Protein AF-A0A4W5LLI6-F1 (afdb_monomer_lite)

Radius of gyration: 13.69 Å; chains: 1; bounding box: 32×20×39 Å

pLDDT: mean 91.39, std 8.44, range [58.06, 97.88]

InterPro domains:
  IPR045588 Calsyntenin, C-terminal [PF19699] (1-97)

Foldseek 3Di:
DFWWFKKWKFWPDDFAPPVFKFKDADQVLLVVQVWGWDTDSGGIMIGDTGDPVSVVVRVVRIDMGGPPPVDPDQIKIWMKIDGPVNPDIDPTDIDTD

Structure (mmCIF, N/CA/C/O backbone):
data_AF-A0A4W5LLI6-F1
#
_entry.id   AF-A0A4W5LLI6-F1
#
loop_
_atom_site.group_PDB
_atom_site.id
_atom_site.type_symbol
_atom_site.label_atom_id
_atom_site.label_alt_id
_atom_site.label_comp_id
_atom_site.label_asym_id
_atom_site.label_entity_id
_atom_site.label_seq_id
_atom_site.pdbx_PDB_ins_code
_atom_site.Cartn_x
_atom_site.Cartn_y
_atom_site.Cartn_z
_atom_site.occupancy
_atom_site.B_iso_or_equiv
_atom_site.auth_seq_id
_atom_site.auth_comp_id
_atom_site.auth_asym_id
_atom_site.auth_atom_id
_atom_site.pdbx_PDB_model_num
ATOM 1 N N . MET A 1 1 ? -16.471 -8.656 15.658 1.00 64.94 1 MET A N 1
ATOM 2 C CA . MET A 1 1 ? -16.040 -8.137 14.344 1.00 64.94 1 MET A CA 1
ATOM 3 C C . MET A 1 1 ? -14.706 -7.462 14.561 1.00 64.94 1 MET A C 1
ATOM 5 O O . MET A 1 1 ? -14.618 -6.662 15.484 1.00 64.94 1 MET A O 1
ATOM 9 N N . HIS A 1 2 ? -13.695 -7.854 13.791 1.00 80.94 2 HIS A N 1
ATOM 10 C CA . HIS A 1 2 ? -12.343 -7.314 13.877 1.00 80.94 2 HIS A CA 1
ATOM 11 C C . HIS A 1 2 ? -12.117 -6.354 12.709 1.00 80.94 2 HIS A C 1
ATOM 13 O O . HIS A 1 2 ? -12.517 -6.658 11.583 1.00 80.94 2 HIS A O 1
ATOM 19 N N . ASN A 1 3 ? -11.552 -5.188 13.007 1.00 93.75 3 ASN A N 1
ATOM 20 C CA . ASN A 1 3 ? -11.256 -4.150 12.030 1.00 93.75 3 ASN A CA 1
ATOM 21 C C . ASN A 1 3 ? -9.747 -3.948 11.987 1.00 93.75 3 ASN A C 1
ATOM 23 O O . ASN A 1 3 ? -9.112 -3.873 13.041 1.00 93.75 3 ASN A O 1
ATOM 27 N N . LEU A 1 4 ? -9.220 -3.810 10.779 1.00 96.75 4 LEU A N 1
ATOM 28 C CA . LEU A 1 4 ? -7.832 -3.446 10.547 1.00 96.75 4 LEU A CA 1
ATOM 29 C C . LEU A 1 4 ? -7.697 -1.924 10.634 1.00 96.75 4 LEU A C 1
ATOM 31 O O . LEU A 1 4 ? -8.638 -1.196 10.309 1.00 96.75 4 LEU A O 1
ATOM 35 N N . ASP A 1 5 ? -6.539 -1.453 11.078 1.00 96.94 5 ASP A N 1
ATOM 36 C CA . ASP A 1 5 ? -6.176 -0.032 11.088 1.00 96.94 5 ASP A CA 1
ATOM 37 C C . ASP A 1 5 ? -5.142 0.329 10.018 1.00 96.94 5 ASP A C 1
ATOM 39 O O . ASP A 1 5 ? -5.153 1.464 9.538 1.00 96.94 5 ASP A O 1
ATOM 43 N N . THR A 1 6 ? -4.296 -0.633 9.637 1.00 97.38 6 THR A N 1
ATOM 44 C CA . THR A 1 6 ? -3.216 -0.450 8.668 1.00 97.38 6 THR A CA 1
ATOM 45 C C . THR A 1 6 ? -2.973 -1.751 7.907 1.00 97.38 6 THR A C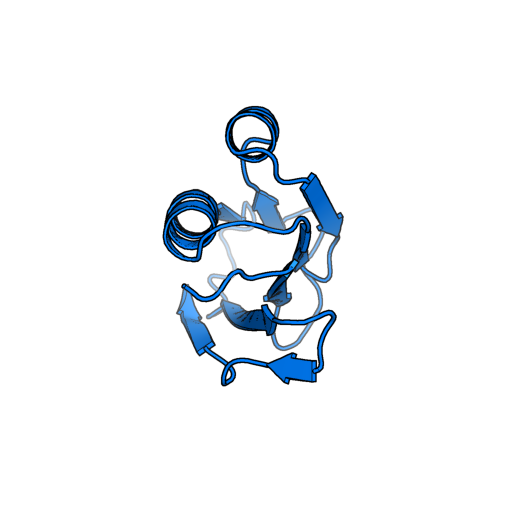 1
ATOM 47 O O . THR A 1 6 ? -3.024 -2.830 8.498 1.00 97.38 6 THR A O 1
ATOM 50 N N . CYS A 1 7 ? -2.654 -1.658 6.617 1.00 97.50 7 CYS A N 1
ATOM 51 C CA . CYS A 1 7 ? -1.980 -2.720 5.869 1.00 97.50 7 CYS A CA 1
ATOM 52 C C . CYS A 1 7 ? -0.817 -2.122 5.086 1.00 97.50 7 CYS A C 1
ATOM 54 O O . CYS A 1 7 ? -0.987 -1.113 4.406 1.00 97.50 7 CYS A O 1
ATOM 56 N N . GLU A 1 8 ? 0.341 -2.761 5.139 1.00 97.19 8 GLU A N 1
ATOM 57 C CA . GLU A 1 8 ? 1.537 -2.326 4.428 1.00 97.19 8 GLU A CA 1
ATOM 58 C C . GLU A 1 8 ? 1.993 -3.409 3.453 1.00 97.19 8 GLU A C 1
ATOM 60 O O . GLU A 1 8 ? 2.109 -4.581 3.817 1.00 97.19 8 GLU A O 1
ATOM 65 N N . VAL A 1 9 ? 2.242 -2.996 2.211 1.00 97.19 9 VAL A N 1
ATOM 66 C CA . VAL A 1 9 ? 2.840 -3.801 1.147 1.00 97.19 9 VAL A CA 1
ATOM 67 C C . VAL A 1 9 ? 4.228 -3.243 0.871 1.00 97.19 9 VAL A C 1
ATOM 69 O O . VAL A 1 9 ? 4.353 -2.202 0.233 1.00 97.19 9 VAL A O 1
ATOM 72 N N . THR A 1 10 ? 5.264 -3.935 1.331 1.00 96.00 10 THR A N 1
ATOM 73 C CA . THR A 1 10 ? 6.664 -3.505 1.208 1.00 96.00 10 THR A CA 1
ATOM 74 C C . THR A 1 10 ? 7.398 -4.379 0.197 1.00 96.00 10 THR A C 1
ATOM 76 O O . THR A 1 10 ? 7.222 -5.602 0.181 1.00 96.00 10 THR A O 1
ATOM 79 N N . ALA A 1 11 ? 8.253 -3.783 -0.629 1.00 94.00 11 ALA A N 1
ATOM 80 C CA . ALA A 1 11 ? 9.173 -4.549 -1.458 1.00 94.00 11 ALA A CA 1
ATOM 81 C C . ALA A 1 11 ? 10.214 -5.282 -0.592 1.00 94.00 11 ALA A C 1
ATOM 83 O O . ALA A 1 11 ? 10.702 -4.757 0.408 1.00 94.00 11 ALA A O 1
ATOM 84 N N . LEU A 1 12 ? 10.542 -6.521 -0.956 1.00 92.06 12 LEU A N 1
ATOM 85 C CA . LEU A 1 12 ? 11.586 -7.313 -0.311 1.00 92.06 12 LEU A CA 1
ATOM 86 C C . LEU A 1 12 ? 12.873 -7.263 -1.137 1.00 92.06 12 LEU A C 1
ATOM 88 O O . LEU A 1 12 ? 12.858 -7.538 -2.336 1.00 92.06 12 LEU A O 1
ATOM 92 N N . GLY A 1 13 ? 13.993 -7.010 -0.461 1.00 90.00 13 GLY A N 1
ATOM 93 C CA . GLY A 1 13 ? 15.294 -6.813 -1.100 1.00 90.00 13 GLY A CA 1
ATOM 94 C C . GLY A 1 13 ? 15.569 -5.326 -1.289 1.00 90.00 13 GLY A C 1
ATOM 95 O O . GLY A 1 13 ? 15.402 -4.561 -0.341 1.00 90.00 13 GLY A O 1
ATOM 96 N N . ASP A 1 14 ? 15.989 -4.942 -2.492 1.00 90.56 14 ASP A N 1
ATOM 97 C CA . ASP A 1 14 ? 16.225 -3.538 -2.848 1.00 90.56 14 ASP A CA 1
ATOM 98 C C . ASP A 1 14 ? 14.913 -2.742 -2.884 1.00 90.56 14 ASP A C 1
ATOM 100 O O . ASP A 1 14 ? 13.845 -3.339 -2.995 1.00 90.56 14 ASP A O 1
ATOM 104 N N . GLU A 1 15 ? 14.961 -1.412 -2.811 1.00 92.56 15 GLU A N 1
ATOM 105 C CA . GLU A 1 15 ? 13.784 -0.555 -3.037 1.00 92.56 15 GLU A CA 1
ATOM 106 C C . GLU A 1 15 ? 13.320 -0.633 -4.501 1.00 92.56 15 GLU A C 1
ATOM 108 O O . GLU A 1 15 ? 14.045 -1.132 -5.358 1.00 92.56 15 GLU A O 1
ATOM 113 N N . LEU A 1 16 ? 12.090 -0.207 -4.790 1.00 91.56 16 LEU A N 1
ATOM 114 C CA . LEU A 1 16 ? 11.615 -0.075 -6.168 1.00 91.56 16 LEU A CA 1
ATOM 115 C C . LEU A 1 16 ? 12.436 0.993 -6.888 1.00 91.56 16 LEU A C 1
ATOM 117 O O . LEU A 1 16 ? 12.611 2.102 -6.375 1.00 91.56 16 LEU A O 1
ATOM 121 N N . ASP A 1 17 ? 12.895 0.674 -8.091 1.00 91.19 17 ASP A N 1
ATOM 122 C CA . ASP A 1 17 ? 13.500 1.662 -8.973 1.00 91.19 17 ASP A CA 1
ATOM 123 C C . ASP A 1 17 ? 12.425 2.642 -9.459 1.00 91.19 17 ASP A C 1
ATOM 125 O O . ASP A 1 17 ? 11.657 2.321 -10.354 1.00 91.19 17 ASP A O 1
ATOM 129 N N . GLY A 1 18 ? 12.358 3.848 -8.890 1.00 89.75 18 GLY A N 1
ATOM 130 C CA . GLY A 1 18 ? 11.309 4.825 -9.214 1.00 89.75 18 GLY A CA 1
ATOM 131 C C . GLY A 1 18 ? 11.230 5.250 -10.690 1.00 89.75 18 GLY A C 1
ATOM 132 O O . GLY A 1 18 ? 10.209 5.806 -11.094 1.00 89.75 18 GLY A O 1
ATOM 133 N N . GLU A 1 19 ? 12.260 4.981 -11.500 1.00 89.38 19 GLU A N 1
ATOM 134 C CA . GLU A 1 19 ? 12.236 5.234 -12.948 1.00 89.38 19 GLU A CA 1
ATOM 135 C C . GLU A 1 19 ? 11.594 4.079 -13.737 1.00 89.38 19 GLU A C 1
ATOM 137 O O . GLU A 1 19 ? 11.054 4.287 -14.826 1.00 89.38 19 GLU A O 1
ATOM 142 N N . HIS A 1 20 ? 11.634 2.857 -13.198 1.00 89.50 20 HIS A N 1
ATOM 143 C CA . HIS A 1 20 ? 11.286 1.634 -13.927 1.00 89.50 20 HIS A CA 1
ATOM 144 C C . HIS A 1 20 ? 10.230 0.763 -13.250 1.00 89.50 20 HIS A C 1
ATOM 146 O O . HIS A 1 20 ? 9.625 -0.070 -13.923 1.00 89.50 20 HIS A O 1
ATOM 152 N N . GLU A 1 21 ? 9.988 0.949 -11.960 1.00 91.88 21 GLU A N 1
ATOM 153 C CA . GLU A 1 21 ? 9.137 0.136 -11.109 1.00 91.88 21 GLU A CA 1
ATOM 154 C C . GLU A 1 21 ? 8.191 1.006 -10.284 1.00 91.88 21 GLU A C 1
ATOM 156 O O . GLU A 1 21 ? 8.549 2.057 -9.757 1.00 91.88 21 GLU A O 1
ATOM 161 N N . THR A 1 22 ? 6.965 0.527 -10.105 1.00 92.00 22 THR A N 1
ATOM 162 C CA . THR A 1 22 ? 6.006 1.178 -9.212 1.00 92.00 22 THR A CA 1
ATOM 163 C C . THR A 1 22 ? 4.988 0.190 -8.659 1.00 92.00 22 THR A C 1
ATOM 165 O O . THR A 1 22 ? 4.661 -0.822 -9.288 1.00 92.00 22 THR A O 1
ATOM 168 N N . LEU A 1 23 ? 4.462 0.513 -7.479 1.00 93.69 23 LEU A N 1
ATOM 169 C CA . LEU A 1 23 ? 3.273 -0.095 -6.895 1.00 93.69 23 LEU A CA 1
ATOM 170 C C . LEU A 1 23 ? 2.138 0.925 -6.947 1.00 93.69 23 LEU A C 1
ATOM 172 O O . LEU A 1 23 ? 2.157 1.935 -6.246 1.00 93.69 23 LEU A O 1
ATOM 176 N N . GLU A 1 24 ? 1.127 0.640 -7.760 1.00 93.44 24 GLU A N 1
ATOM 177 C CA . GLU A 1 24 ? 0.004 1.544 -7.984 1.00 93.44 24 GLU A CA 1
ATOM 178 C C . GLU A 1 24 ? -1.317 0.941 -7.512 1.00 93.44 24 GLU A C 1
ATOM 180 O O . GLU A 1 24 ? -1.598 -0.243 -7.699 1.00 93.44 24 GLU A O 1
ATOM 185 N N . VAL A 1 25 ? -2.179 1.799 -6.977 1.00 95.50 25 VAL A N 1
ATOM 186 C CA . VAL A 1 25 ? -3.601 1.531 -6.763 1.00 95.50 25 VAL A CA 1
ATOM 187 C C . VAL A 1 25 ? -4.364 2.830 -7.000 1.00 95.50 25 VAL A C 1
ATOM 189 O O . VAL A 1 25 ? -3.845 3.919 -6.761 1.00 95.50 25 VAL A O 1
ATOM 192 N N . ASP A 1 26 ? -5.587 2.734 -7.512 1.00 95.44 26 ASP A N 1
ATOM 193 C CA . ASP A 1 26 ? -6.412 3.915 -7.765 1.00 95.44 26 ASP A CA 1
ATOM 194 C C . ASP A 1 26 ? -6.842 4.556 -6.436 1.00 95.44 26 ASP A C 1
ATOM 196 O O . ASP A 1 26 ? -7.643 3.992 -5.687 1.00 95.44 26 ASP A O 1
ATOM 200 N N . GLN A 1 27 ? -6.336 5.759 -6.155 1.00 95.06 27 GLN A N 1
ATOM 201 C CA . GLN A 1 27 ? -6.639 6.492 -4.927 1.00 95.06 27 GLN A CA 1
ATOM 202 C C . GLN A 1 27 ? -8.143 6.750 -4.750 1.00 95.06 27 GLN A C 1
ATOM 204 O O . GLN A 1 27 ? -8.636 6.722 -3.620 1.00 95.06 27 GLN A O 1
ATOM 209 N N . ALA A 1 28 ? -8.901 6.932 -5.837 1.00 95.75 28 ALA A N 1
ATOM 210 C CA . ALA A 1 28 ? -10.349 7.093 -5.752 1.00 95.75 28 ALA A CA 1
ATOM 211 C C . ALA A 1 28 ? -11.021 5.807 -5.244 1.00 95.75 28 ALA A C 1
ATOM 213 O O . ALA A 1 28 ? -11.948 5.876 -4.437 1.00 95.75 28 ALA A O 1
ATOM 214 N N . GLN A 1 29 ? -10.526 4.631 -5.650 1.00 94.94 29 GLN A N 1
ATOM 215 C CA . GLN A 1 29 ? -11.012 3.335 -5.160 1.00 94.94 29 GLN A CA 1
ATOM 216 C C . GLN A 1 29 ? -10.700 3.117 -3.675 1.00 94.94 29 GLN A C 1
ATOM 218 O O . GLN A 1 29 ? -11.504 2.500 -2.969 1.00 94.94 29 GLN A O 1
ATOM 223 N N . VAL A 1 30 ? -9.560 3.622 -3.195 1.00 97.06 30 VAL A N 1
ATOM 224 C CA . VAL A 1 30 ? -9.191 3.573 -1.771 1.00 97.06 30 VAL A CA 1
ATOM 225 C C . VAL A 1 30 ? -10.112 4.485 -0.953 1.00 97.06 30 VAL A C 1
ATOM 227 O O . VAL A 1 30 ? -10.765 4.032 -0.010 1.00 97.06 30 VAL A O 1
ATOM 230 N N . GLN A 1 31 ? -10.259 5.745 -1.371 1.00 96.25 31 GLN A N 1
ATOM 231 C CA . GLN A 1 31 ? -11.076 6.740 -0.669 1.00 96.25 31 GLN A CA 1
ATOM 232 C C . GLN A 1 31 ? -12.569 6.393 -0.659 1.00 96.25 31 GLN A C 1
ATOM 234 O O . GLN A 1 31 ? -13.237 6.594 0.354 1.00 96.25 31 GLN A O 1
ATOM 239 N N . GLN A 1 32 ? -13.103 5.811 -1.740 1.00 95.00 32 GLN A N 1
ATOM 240 C CA . GLN A 1 32 ? -14.491 5.324 -1.792 1.00 95.00 32 GLN A CA 1
ATOM 241 C C . GLN A 1 32 ? -14.805 4.280 -0.712 1.00 95.00 32 GLN A C 1
ATOM 243 O O . GLN A 1 32 ? -15.965 4.114 -0.339 1.00 95.00 32 GLN A O 1
ATOM 248 N N . ARG A 1 33 ? -13.783 3.590 -0.192 1.00 94.31 33 ARG A N 1
ATOM 249 C CA . ARG A 1 33 ? -13.906 2.605 0.889 1.00 94.31 33 ARG A CA 1
ATOM 250 C C . ARG A 1 33 ? -13.620 3.194 2.271 1.00 94.31 33 ARG A C 1
ATOM 252 O O . ARG A 1 33 ? -13.645 2.454 3.251 1.00 94.31 33 ARG A O 1
ATOM 259 N N . GLY A 1 34 ? -13.395 4.507 2.366 1.00 94.62 34 GLY A N 1
ATOM 260 C CA . GLY A 1 34 ? -13.084 5.194 3.619 1.00 94.62 34 GLY A CA 1
ATOM 261 C C . GLY A 1 34 ? -11.691 4.863 4.153 1.00 94.62 34 GLY A C 1
ATOM 262 O O . GLY A 1 34 ? -11.508 4.805 5.366 1.00 94.62 34 GLY A O 1
ATOM 263 N N . LEU A 1 35 ? -10.746 4.585 3.254 1.00 97.44 35 LEU A N 1
ATOM 264 C CA . LEU A 1 35 ? -9.339 4.352 3.560 1.00 97.44 35 LEU A CA 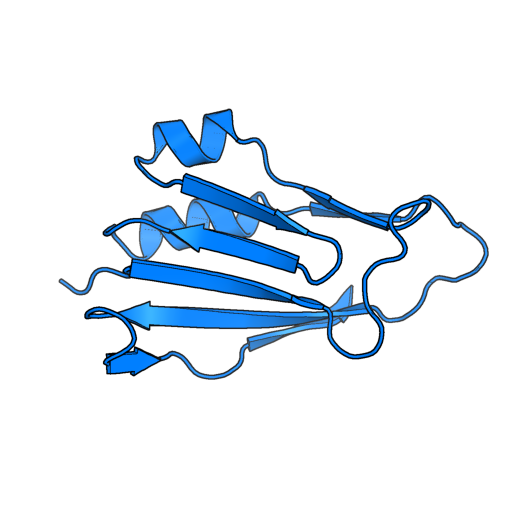1
ATOM 265 C C . LEU A 1 35 ? -8.483 5.461 2.945 1.00 97.44 35 LEU A C 1
ATOM 267 O O . LEU A 1 35 ? -8.897 6.145 2.004 1.00 97.44 35 LEU A O 1
ATOM 271 N N . GLU A 1 36 ? -7.268 5.597 3.451 1.00 97.31 36 GLU A N 1
ATOM 272 C CA . GLU A 1 36 ? -6.223 6.445 2.890 1.00 97.31 36 GLU A CA 1
ATOM 273 C C . GLU A 1 36 ? -5.055 5.583 2.406 1.00 97.31 36 GLU A C 1
ATOM 275 O O . GLU A 1 36 ? -4.905 4.427 2.807 1.00 97.31 36 GLU A O 1
ATOM 280 N N . MET A 1 37 ? -4.240 6.139 1.508 1.00 96.19 37 MET A N 1
ATOM 281 C CA . MET A 1 37 ? -3.035 5.476 1.021 1.00 96.19 37 MET A CA 1
ATOM 282 C C . MET A 1 37 ? -1.850 6.434 0.946 1.00 96.19 37 MET A C 1
ATOM 284 O O . MET A 1 37 ? -2.014 7.611 0.617 1.00 96.19 37 MET A O 1
ATOM 288 N N . ALA A 1 38 ? -0.657 5.889 1.165 1.00 96.44 38 ALA A N 1
ATOM 289 C CA . ALA A 1 38 ? 0.620 6.526 0.883 1.00 96.44 38 ALA A CA 1
ATOM 290 C C . ALA A 1 38 ? 1.508 5.561 0.086 1.00 96.44 38 ALA A C 1
ATOM 292 O O . ALA A 1 38 ? 1.604 4.383 0.424 1.00 96.44 38 ALA A O 1
ATOM 293 N N . SER A 1 39 ? 2.153 6.056 -0.970 1.00 94.19 39 SER A N 1
ATOM 294 C CA . SER A 1 39 ? 3.046 5.281 -1.838 1.00 94.19 39 SER A CA 1
ATOM 295 C C . SER A 1 39 ? 4.466 5.838 -1.793 1.00 94.19 39 SER A C 1
ATOM 297 O O . SER A 1 39 ? 4.661 7.052 -1.723 1.00 94.19 39 SER A O 1
ATOM 299 N N . SER A 1 40 ? 5.455 4.955 -1.867 1.00 94.50 40 SER A N 1
ATOM 300 C CA . SER A 1 40 ? 6.880 5.284 -1.922 1.00 94.50 40 SER A CA 1
ATOM 301 C C . SER A 1 40 ? 7.653 4.188 -2.660 1.00 94.50 40 SER A C 1
ATOM 303 O O . SER A 1 40 ? 7.096 3.135 -2.967 1.00 94.50 40 SER A O 1
ATOM 305 N N . ASN A 1 41 ? 8.955 4.388 -2.865 1.00 94.00 41 ASN A N 1
ATOM 306 C CA . ASN A 1 41 ? 9.823 3.356 -3.440 1.00 94.00 41 ASN A CA 1
ATOM 307 C C . ASN A 1 41 ? 9.987 2.134 -2.517 1.00 94.00 41 ASN A C 1
ATOM 309 O O . ASN A 1 41 ? 10.361 1.059 -2.973 1.00 94.00 41 ASN A O 1
ATOM 313 N N . LEU A 1 42 ? 9.660 2.257 -1.227 1.00 94.75 42 LEU A N 1
ATOM 314 C CA . LEU A 1 42 ? 9.642 1.122 -0.302 1.00 94.75 42 LEU A CA 1
ATOM 315 C C . LEU A 1 42 ? 8.381 0.267 -0.456 1.00 94.75 42 LEU A C 1
ATOM 317 O O . LEU A 1 42 ? 8.402 -0.924 -0.144 1.00 94.75 42 LEU A O 1
ATOM 321 N N . GLY A 1 43 ? 7.282 0.859 -0.927 1.00 95.00 43 GLY A N 1
ATOM 322 C CA . GLY A 1 43 ? 5.996 0.187 -0.997 1.00 95.00 43 GLY A CA 1
ATOM 323 C C . GLY A 1 43 ? 4.794 1.100 -0.783 1.00 95.00 43 GLY A C 1
ATOM 324 O O . GLY A 1 43 ? 4.848 2.311 -1.009 1.00 95.00 43 GLY A O 1
ATOM 325 N N . LEU A 1 44 ? 3.695 0.494 -0.343 1.00 97.00 44 LEU A N 1
ATOM 326 C CA . LEU A 1 44 ? 2.391 1.124 -0.197 1.00 97.00 44 LEU A CA 1
ATOM 327 C C . LEU A 1 44 ? 1.823 0.868 1.199 1.00 97.00 44 LEU A C 1
ATOM 329 O O . LEU A 1 44 ? 1.762 -0.272 1.651 1.00 97.00 44 LEU A O 1
ATOM 333 N N . VAL A 1 45 ? 1.361 1.928 1.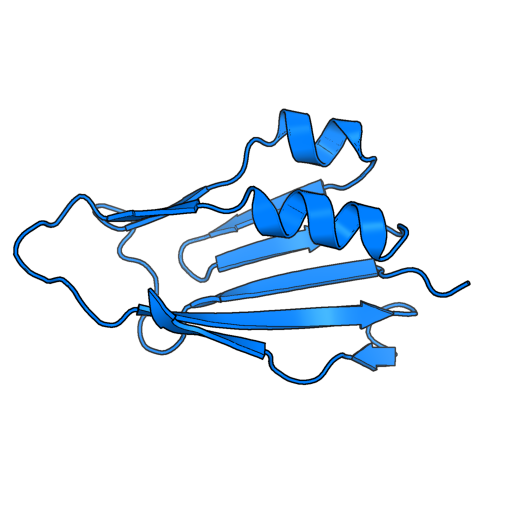855 1.00 97.56 45 VAL A N 1
ATOM 334 C CA . VAL A 1 45 ? 0.696 1.865 3.159 1.00 97.56 45 VAL A CA 1
ATOM 335 C C . VAL A 1 45 ? -0.762 2.269 2.987 1.00 97.56 45 VAL A C 1
ATOM 337 O O . VAL A 1 45 ? -1.047 3.347 2.469 1.00 97.56 45 VAL A O 1
ATOM 340 N N . LEU A 1 46 ? -1.679 1.408 3.421 1.00 97.88 46 LEU A N 1
ATOM 341 C CA . LEU A 1 46 ? -3.105 1.685 3.568 1.00 97.88 46 LEU A CA 1
ATOM 342 C C . LEU A 1 46 ? -3.404 1.968 5.035 1.00 97.88 46 LEU A C 1
ATOM 344 O O . LEU A 1 46 ? -2.985 1.192 5.892 1.00 97.88 46 LEU A O 1
ATOM 348 N N . THR A 1 47 ? -4.156 3.025 5.319 1.00 97.50 47 THR A N 1
ATOM 349 C CA . THR A 1 47 ? -4.530 3.417 6.685 1.00 97.50 47 THR A CA 1
ATOM 350 C C . THR A 1 47 ? -6.027 3.690 6.801 1.00 97.50 47 THR A C 1
ATOM 352 O O . THR A 1 47 ? -6.690 4.108 5.850 1.00 97.50 47 THR A O 1
ATOM 355 N N . GLY A 1 48 ? -6.567 3.464 7.998 1.00 96.75 48 GLY A N 1
ATOM 356 C CA . GLY A 1 48 ? -7.955 3.758 8.348 1.00 96.75 48 GLY A CA 1
ATOM 357 C C . GLY A 1 48 ? -8.657 2.560 8.976 1.00 96.75 48 GLY A C 1
ATOM 358 O O . GLY A 1 48 ? -8.493 1.421 8.544 1.00 96.75 48 GLY A O 1
ATOM 359 N N . VAL A 1 49 ? -9.467 2.805 10.007 1.00 96.38 49 VAL A N 1
ATOM 360 C CA . VAL A 1 49 ? -10.180 1.726 10.703 1.00 96.38 49 VAL A CA 1
ATOM 361 C C . VAL A 1 49 ? -11.307 1.200 9.823 1.00 96.38 49 VAL A C 1
ATOM 363 O O . VAL A 1 49 ? -12.292 1.899 9.585 1.00 96.38 49 VAL A O 1
ATOM 366 N N . ASN A 1 50 ? -11.184 -0.042 9.358 1.00 96.88 50 ASN A N 1
ATOM 367 C CA . ASN A 1 50 ? -12.164 -0.632 8.454 1.00 96.88 50 ASN A CA 1
ATOM 368 C C . ASN A 1 50 ? -12.233 -2.161 8.562 1.00 96.88 50 ASN A C 1
ATOM 370 O O . ASN A 1 50 ? -11.409 -2.807 9.203 1.00 96.88 50 ASN A O 1
ATOM 374 N N . THR A 1 51 ? -13.243 -2.751 7.931 1.00 95.75 51 THR A N 1
ATOM 375 C CA . THR A 1 51 ? -13.418 -4.203 7.881 1.00 95.75 51 THR A CA 1
ATOM 376 C C . THR A 1 51 ? -12.324 -4.865 7.046 1.00 95.75 51 THR A C 1
ATOM 378 O O . THR A 1 51 ? -11.868 -4.307 6.046 1.00 95.75 51 THR A O 1
ATOM 381 N N . MET A 1 52 ? -11.965 -6.099 7.404 1.00 94.69 52 MET A N 1
ATOM 382 C CA . MET A 1 52 ? -11.010 -6.907 6.638 1.00 94.69 52 MET A CA 1
ATOM 383 C C . MET A 1 52 ? -11.421 -7.058 5.164 1.00 94.69 52 MET A C 1
ATOM 385 O O . MET A 1 52 ? -10.578 -6.929 4.286 1.00 94.69 52 MET A O 1
ATOM 389 N N . ALA A 1 53 ? -12.717 -7.213 4.875 1.00 94.88 53 ALA A N 1
ATOM 390 C CA . ALA A 1 53 ? -13.222 -7.344 3.506 1.00 94.88 53 ALA A CA 1
ATOM 391 C C . ALA A 1 53 ? -12.958 -6.098 2.638 1.00 94.88 53 ALA A C 1
ATOM 393 O O . ALA A 1 53 ? -12.657 -6.221 1.452 1.00 94.88 53 ALA A O 1
ATOM 394 N N . ASN A 1 54 ? -13.042 -4.891 3.209 1.00 95.56 54 ASN A N 1
ATOM 395 C CA . ASN A 1 54 ? -12.723 -3.666 2.470 1.00 95.56 54 ASN A CA 1
ATOM 396 C C . ASN A 1 54 ? -11.221 -3.553 2.190 1.00 95.56 54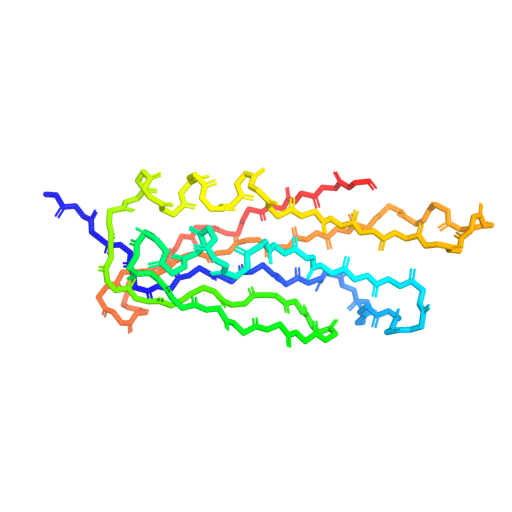 ASN A C 1
ATOM 398 O O . ASN A 1 54 ? -10.845 -3.162 1.085 1.00 95.56 54 ASN A O 1
ATOM 402 N N . TYR A 1 55 ? -10.376 -3.953 3.143 1.00 96.44 55 TYR A N 1
ATOM 403 C CA . TYR A 1 55 ? -8.933 -4.056 2.923 1.00 96.44 55 TYR A CA 1
ATOM 404 C C . TYR A 1 55 ? -8.596 -5.083 1.838 1.00 96.44 55 TYR A C 1
ATOM 406 O O . TYR A 1 55 ? -7.881 -4.750 0.899 1.00 96.44 55 TYR A O 1
ATOM 414 N N . GLU A 1 56 ? -9.164 -6.290 1.894 1.00 94.94 56 GLU A N 1
ATOM 415 C CA . GLU A 1 56 ? -8.969 -7.330 0.873 1.00 94.94 56 GLU A CA 1
ATOM 416 C C . GLU A 1 56 ? -9.347 -6.841 -0.530 1.00 94.94 56 GLU A C 1
ATOM 418 O O . GLU A 1 56 ? -8.638 -7.111 -1.498 1.00 94.94 56 GLU A O 1
ATOM 423 N N . GLN A 1 57 ? -10.444 -6.092 -0.664 1.00 95.38 57 GLN A N 1
ATOM 424 C CA . GLN A 1 57 ? -10.828 -5.516 -1.952 1.00 95.38 57 GLN A CA 1
ATOM 425 C C . GLN A 1 57 ? -9.802 -4.511 -2.476 1.00 95.38 57 GLN A C 1
ATOM 427 O O . GLN A 1 57 ? -9.500 -4.548 -3.664 1.00 95.38 57 GLN A O 1
ATOM 432 N N . VAL A 1 58 ? -9.276 -3.621 -1.628 1.00 96.69 58 VAL A N 1
ATOM 433 C CA . VAL A 1 58 ? -8.247 -2.655 -2.051 1.00 96.69 58 VAL A CA 1
ATOM 434 C C . VAL A 1 58 ? -6.940 -3.362 -2.394 1.00 96.69 58 VAL A C 1
ATOM 436 O O . VAL A 1 58 ? -6.342 -3.055 -3.421 1.00 96.69 58 VAL A O 1
ATOM 439 N N . LEU A 1 59 ? -6.522 -4.337 -1.586 1.00 95.94 59 LEU A N 1
ATOM 440 C CA . LEU A 1 59 ? -5.291 -5.097 -1.806 1.00 95.94 59 LEU A CA 1
ATOM 441 C C . LEU A 1 59 ? -5.300 -5.818 -3.164 1.00 95.94 59 LEU A C 1
ATOM 443 O O . LEU A 1 59 ? -4.298 -5.786 -3.871 1.00 95.94 59 LEU A O 1
ATOM 447 N N . HIS A 1 60 ? -6.439 -6.377 -3.589 1.00 95.06 60 HIS A N 1
ATOM 448 C CA . HIS A 1 60 ? -6.581 -6.988 -4.921 1.00 95.06 60 HIS A CA 1
ATOM 449 C C . HIS A 1 60 ? -6.482 -5.996 -6.093 1.00 95.06 60 HIS A C 1
ATOM 451 O O . HIS A 1 60 ? -6.320 -6.419 -7.239 1.00 95.06 60 HIS A O 1
ATOM 457 N N . LEU A 1 61 ? -6.616 -4.691 -5.842 1.00 95.50 61 LEU A N 1
ATOM 458 C CA . LEU A 1 61 ? -6.490 -3.654 -6.868 1.00 95.50 61 LEU A CA 1
ATOM 459 C C . LEU A 1 61 ? -5.051 -3.156 -7.035 1.00 95.50 61 LEU A C 1
ATOM 461 O O . LEU A 1 61 ? -4.785 -2.444 -8.005 1.00 95.50 61 LEU A O 1
ATOM 465 N N . ILE A 1 62 ? -4.142 -3.511 -6.120 1.00 95.44 62 ILE A N 1
ATOM 466 C CA . ILE A 1 62 ? -2.733 -3.118 -6.192 1.00 95.44 62 ILE A CA 1
ATOM 467 C C . ILE A 1 62 ? -2.080 -3.797 -7.396 1.00 95.44 62 ILE A C 1
ATOM 469 O O . ILE A 1 62 ? -2.236 -4.997 -7.624 1.00 95.44 62 ILE A O 1
ATOM 473 N N . ARG A 1 63 ? -1.333 -3.016 -8.177 1.00 93.69 63 ARG A N 1
ATOM 474 C CA . ARG A 1 63 ? -0.608 -3.482 -9.356 1.00 93.69 63 ARG A CA 1
ATOM 475 C C . ARG A 1 63 ? 0.847 -3.067 -9.276 1.00 93.69 63 ARG A C 1
ATOM 477 O O . ARG A 1 63 ? 1.153 -1.883 -9.173 1.00 93.69 63 ARG A O 1
ATOM 484 N N . TYR A 1 64 ? 1.723 -4.053 -9.399 1.00 92.75 64 TYR A N 1
ATOM 485 C CA . TYR A 1 64 ? 3.119 -3.816 -9.722 1.00 92.75 64 TYR A CA 1
ATOM 486 C C . TYR A 1 64 ? 3.250 -3.565 -11.227 1.00 92.75 64 TYR A C 1
ATOM 488 O O . TYR A 1 64 ? 2.675 -4.297 -12.038 1.00 92.75 64 TYR A O 1
ATOM 496 N N . LYS A 1 65 ? 3.983 -2.518 -11.601 1.00 90.56 65 LYS A N 1
ATOM 497 C CA . LYS A 1 65 ? 4.368 -2.252 -12.988 1.00 90.56 65 LYS A CA 1
ATOM 498 C C . LYS A 1 65 ? 5.880 -2.167 -13.076 1.00 90.56 65 LYS A C 1
ATOM 500 O O . LYS A 1 65 ? 6.504 -1.538 -12.228 1.00 90.56 65 LYS A O 1
ATOM 505 N N . ASN A 1 66 ? 6.417 -2.769 -14.130 1.00 89.56 66 ASN A N 1
ATOM 506 C CA . ASN A 1 66 ? 7.821 -2.706 -14.489 1.00 89.56 66 ASN A CA 1
ATOM 507 C C . ASN A 1 66 ? 7.935 -2.417 -15.991 1.00 89.56 66 ASN A C 1
ATOM 509 O O . ASN A 1 66 ? 7.360 -3.146 -16.805 1.00 89.56 66 ASN A O 1
ATOM 513 N N . TRP A 1 67 ? 8.635 -1.345 -16.358 1.00 87.12 67 TRP A N 1
ATOM 514 C CA . TRP A 1 67 ? 8.869 -0.958 -17.755 1.00 87.12 67 TRP A CA 1
ATOM 515 C C . TRP A 1 67 ? 10.289 -1.278 -18.237 1.00 87.12 67 TRP A C 1
ATOM 517 O O . TRP A 1 67 ? 10.608 -1.032 -19.401 1.00 87.12 67 TRP A O 1
ATOM 527 N N . HIS A 1 68 ? 11.125 -1.873 -17.382 1.00 82.06 68 HIS A N 1
ATOM 528 C CA . HIS A 1 68 ? 12.441 -2.379 -17.743 1.00 82.06 68 HIS A CA 1
ATOM 529 C C . HIS A 1 68 ? 12.360 -3.851 -18.171 1.00 82.06 68 HIS A C 1
ATOM 531 O O . HIS A 1 68 ? 12.439 -4.788 -17.381 1.00 82.06 68 HIS A O 1
ATOM 537 N N . THR A 1 69 ? 12.184 -4.059 -19.476 1.00 65.81 69 THR A N 1
ATOM 538 C CA . THR A 1 69 ? 11.907 -5.372 -20.082 1.00 65.81 69 THR A CA 1
ATOM 539 C C . THR A 1 69 ? 13.076 -6.359 -20.071 1.00 65.81 69 THR A C 1
ATOM 541 O O . THR A 1 69 ? 12.881 -7.521 -20.421 1.00 65.81 69 THR A O 1
ATOM 544 N N . GLU A 1 70 ? 14.290 -5.923 -19.726 1.00 64.88 70 GLU A N 1
ATOM 545 C CA . GLU A 1 70 ? 15.493 -6.771 -19.774 1.00 64.88 70 GLU A CA 1
ATOM 546 C C . GLU A 1 70 ? 15.740 -7.539 -18.469 1.00 64.88 70 GLU A C 1
ATOM 548 O O . GLU A 1 70 ? 16.522 -8.490 -18.449 1.00 64.88 70 GLU A O 1
ATOM 553 N N . THR A 1 71 ? 15.016 -7.198 -17.401 1.00 58.06 71 THR A N 1
ATOM 554 C CA . THR A 1 71 ? 15.147 -7.838 -16.093 1.00 58.06 71 THR A CA 1
ATOM 555 C C . THR A 1 71 ? 13.775 -8.157 -15.501 1.00 58.06 71 THR A C 1
ATOM 557 O O . THR A 1 71 ? 13.194 -7.365 -14.760 1.00 58.06 71 THR A O 1
ATOM 560 N N . LEU A 1 72 ? 13.256 -9.348 -15.807 1.00 58.62 72 LEU A N 1
ATOM 561 C CA . LEU A 1 72 ? 12.210 -9.973 -14.994 1.00 58.62 72 LEU A CA 1
ATOM 562 C C . LEU A 1 72 ? 12.875 -10.456 -13.699 1.00 58.62 72 LEU A C 1
ATOM 564 O O . LEU A 1 72 ? 13.299 -11.605 -13.602 1.00 58.62 72 LEU A O 1
ATOM 568 N N . PHE A 1 73 ? 13.082 -9.550 -12.745 1.00 64.94 73 PHE A N 1
ATOM 569 C CA . PHE A 1 73 ? 13.472 -9.956 -11.400 1.00 64.94 73 PHE A CA 1
ATOM 570 C C . PHE A 1 73 ? 12.256 -10.597 -10.729 1.00 64.94 73 PHE A C 1
ATOM 572 O O . PHE A 1 73 ? 11.176 -10.015 -10.794 1.00 64.94 73 PHE A O 1
ATOM 579 N N . ASP A 1 74 ? 12.440 -11.753 -10.076 1.00 75.75 74 ASP A N 1
ATOM 580 C CA . ASP A 1 74 ? 11.437 -12.371 -9.195 1.00 75.75 74 ASP A CA 1
ATOM 581 C C . ASP A 1 74 ? 11.180 -11.420 -8.017 1.00 75.75 74 ASP A C 1
ATOM 583 O O . ASP A 1 74 ? 11.778 -11.540 -6.936 1.00 75.75 74 ASP A O 1
ATOM 587 N N . ARG A 1 75 ? 10.360 -10.391 -8.242 1.00 88.31 75 ARG A N 1
ATOM 588 C CA . ARG A 1 75 ? 10.156 -9.332 -7.267 1.00 88.31 75 ARG A CA 1
ATOM 589 C C . ARG A 1 75 ? 9.248 -9.877 -6.186 1.00 88.31 75 ARG A C 1
ATOM 591 O O . ARG A 1 75 ? 8.183 -10.427 -6.455 1.00 88.31 75 ARG A O 1
ATOM 598 N N . LYS A 1 76 ? 9.686 -9.742 -4.937 1.00 92.31 76 LYS A N 1
ATOM 599 C CA . LYS A 1 76 ? 8.943 -10.256 -3.789 1.00 92.31 76 LYS A CA 1
ATOM 600 C C . LYS A 1 76 ? 8.408 -9.096 -2.982 1.00 92.31 76 LYS A C 1
ATOM 602 O O . LYS A 1 76 ? 9.118 -8.126 -2.736 1.00 92.31 76 LYS A O 1
ATOM 607 N N . PHE A 1 77 ? 7.174 -9.222 -2.531 1.00 94.44 77 PHE A N 1
ATOM 608 C CA . PHE A 1 77 ? 6.519 -8.249 -1.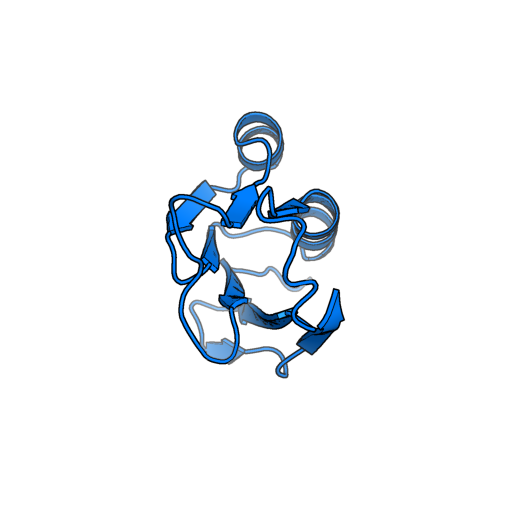676 1.00 94.44 77 PHE A CA 1
ATOM 609 C C . PHE A 1 77 ? 6.098 -8.919 -0.382 1.00 94.44 77 PHE A C 1
ATOM 611 O O . PHE A 1 77 ? 5.707 -10.087 -0.369 1.00 94.44 77 PHE A O 1
ATOM 618 N N . LYS A 1 78 ? 6.184 -8.174 0.714 1.00 95.44 78 LYS A N 1
ATOM 619 C CA . LYS A 1 78 ? 5.659 -8.560 2.016 1.00 95.44 78 LYS A CA 1
ATOM 620 C C . LYS A 1 78 ? 4.416 -7.732 2.300 1.00 95.44 78 LYS A C 1
ATOM 622 O O . LYS A 1 78 ? 4.470 -6.512 2.238 1.00 95.44 78 LYS A O 1
ATOM 627 N N . LEU A 1 79 ? 3.334 -8.410 2.658 1.00 96.19 79 LEU A N 1
ATOM 628 C CA . LEU A 1 79 ? 2.121 -7.824 3.203 1.00 96.19 79 LEU A CA 1
ATOM 629 C C . LEU A 1 79 ? 2.041 -8.139 4.697 1.00 96.19 79 LEU A C 1
ATOM 631 O O . LEU A 1 79 ? 2.166 -9.300 5.098 1.00 96.19 79 LEU A O 1
ATOM 635 N N . PHE A 1 80 ? 1.775 -7.119 5.506 1.00 95.69 80 PHE A N 1
ATOM 636 C CA . PHE A 1 80 ? 1.267 -7.301 6.861 1.00 95.69 80 PHE A CA 1
ATOM 637 C C . PHE A 1 80 ? 0.159 -6.290 7.154 1.00 95.69 80 PHE A C 1
ATOM 639 O O . PHE A 1 80 ? 0.127 -5.205 6.578 1.00 95.69 80 PHE A O 1
ATOM 646 N N . CYS A 1 81 ? -0.750 -6.646 8.054 1.00 96.81 81 CYS A N 1
ATOM 647 C CA . CYS A 1 81 ? -1.832 -5.779 8.503 1.00 96.81 81 CYS A CA 1
ATOM 648 C C . CYS A 1 81 ? -1.905 -5.754 10.026 1.00 96.81 81 CYS A C 1
ATOM 650 O O . CYS A 1 81 ? -1.511 -6.724 10.681 1.00 96.81 81 CYS A O 1
ATOM 652 N N . SER A 1 82 ? -2.436 -4.671 10.588 1.00 96.75 82 SER A N 1
ATOM 653 C CA . SER A 1 82 ? -2.592 -4.504 12.029 1.00 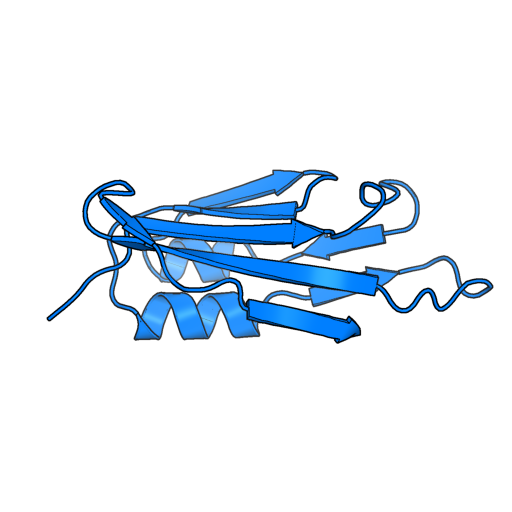96.75 82 SER A CA 1
ATOM 654 C C . SER A 1 82 ? -4.013 -4.206 12.479 1.00 96.75 82 SER A C 1
ATOM 656 O O . SER A 1 82 ? -4.822 -3.641 11.745 1.00 96.75 82 SER A O 1
ATOM 658 N N . GLU A 1 83 ? -4.280 -4.575 13.731 1.00 95.06 83 GLU A N 1
ATOM 659 C CA . GLU A 1 83 ? -5.467 -4.199 14.493 1.00 95.06 83 GLU A CA 1
ATOM 660 C C . GLU A 1 83 ? -5.073 -3.488 15.792 1.00 95.06 83 GLU A C 1
ATOM 662 O O . GLU A 1 83 ? -4.019 -3.747 16.389 1.00 95.06 83 GLU A O 1
ATOM 667 N N . LEU A 1 84 ? -5.998 -2.663 16.293 1.00 92.81 84 LEU A N 1
ATOM 668 C CA . LEU A 1 84 ? -5.873 -1.937 17.558 1.00 92.81 84 LEU A CA 1
ATOM 669 C C . LEU A 1 84 ? -4.582 -1.103 17.650 1.00 92.81 84 LEU A C 1
ATOM 671 O O . LEU A 1 84 ? -3.909 -1.107 18.682 1.00 92.81 84 LEU A O 1
ATOM 675 N N . ASN A 1 85 ? -4.272 -0.376 16.578 1.00 91.38 85 ASN A N 1
ATOM 676 C CA . ASN A 1 85 ? -3.097 0.475 16.404 1.00 91.38 85 ASN A CA 1
ATOM 677 C C . ASN A 1 85 ? -1.786 -0.307 16.557 1.00 91.38 85 ASN A C 1
ATOM 679 O O . ASN A 1 85 ? -0.933 0.041 17.374 1.00 91.38 85 ASN A O 1
ATOM 683 N N . GLY A 1 86 ? -1.650 -1.403 15.804 1.00 91.44 86 GLY A N 1
ATOM 684 C CA . GLY A 1 86 ? -0.421 -2.206 15.795 1.00 91.44 86 GLY A CA 1
ATOM 685 C C . GLY A 1 86 ? -0.277 -3.181 16.962 1.00 91.44 86 GLY A C 1
ATOM 686 O O . GLY A 1 86 ? 0.756 -3.837 17.085 1.00 91.44 86 GLY A O 1
ATOM 687 N N . ARG A 1 87 ? -1.287 -3.311 17.833 1.00 93.12 87 ARG A N 1
ATOM 688 C CA . ARG A 1 87 ? -1.225 -4.256 18.958 1.00 93.12 87 ARG A CA 1
ATOM 689 C C . ARG A 1 87 ? -1.282 -5.707 18.490 1.00 93.12 87 ARG A C 1
ATOM 691 O O . ARG A 1 87 ? -0.637 -6.563 19.095 1.00 93.12 87 ARG A O 1
ATOM 698 N N . TYR A 1 88 ? -2.071 -5.980 17.458 1.00 92.81 88 TYR A N 1
ATOM 699 C CA . TYR A 1 88 ? -2.086 -7.272 16.784 1.00 92.81 88 TYR A CA 1
ATOM 700 C C . TYR A 1 88 ? -1.624 -7.070 15.352 1.00 92.81 88 TYR A C 1
ATOM 702 O O . TYR A 1 88 ? -2.073 -6.138 14.695 1.00 92.81 88 TYR A O 1
ATOM 710 N N . ILE A 1 89 ? -0.717 -7.928 14.896 1.00 93.62 89 ILE A N 1
ATOM 711 C CA . ILE A 1 89 ? -0.116 -7.857 13.566 1.00 93.62 89 ILE A CA 1
ATOM 712 C C . ILE A 1 89 ? -0.270 -9.234 12.926 1.00 93.62 89 ILE A C 1
ATOM 714 O O . ILE A 1 89 ? -0.074 -10.256 13.590 1.00 93.62 89 ILE A O 1
ATOM 718 N N . SER A 1 90 ? -0.663 -9.264 11.656 1.00 92.50 90 SER A N 1
ATOM 719 C CA . SER A 1 90 ? -0.740 -10.498 10.882 1.00 92.50 90 SER A CA 1
ATOM 720 C C . SER A 1 90 ? 0.644 -11.118 10.696 1.00 92.50 90 SER A C 1
ATOM 722 O O . SER A 1 90 ? 1.673 -10.453 10.807 1.00 92.50 90 SER A O 1
ATOM 724 N N . ASN A 1 91 ? 0.679 -12.397 10.333 1.00 90.88 91 ASN A N 1
ATOM 725 C CA . ASN A 1 91 ? 1.914 -12.977 9.820 1.00 90.88 91 ASN A CA 1
ATOM 726 C C . ASN A 1 91 ? 2.333 -12.282 8.519 1.00 90.88 91 ASN A C 1
ATOM 728 O O . ASN A 1 91 ? 1.491 -11.767 7.779 1.00 90.88 91 ASN A O 1
ATOM 732 N N . ASP A 1 92 ? 3.630 -12.346 8.232 1.00 87.88 92 ASP A N 1
ATOM 733 C CA . ASP A 1 92 ? 4.187 -11.910 6.959 1.00 87.88 92 ASP A CA 1
ATOM 734 C C . ASP A 1 92 ? 3.634 -12.779 5.830 1.00 87.88 92 ASP A C 1
ATOM 736 O O . ASP A 1 92 ? 3.917 -13.979 5.756 1.00 87.88 92 ASP A O 1
ATOM 740 N N . PHE A 1 93 ? 2.885 -12.164 4.922 1.00 87.75 93 PHE A N 1
ATOM 741 C CA . PHE A 1 93 ? 2.459 -12.809 3.691 1.00 87.75 93 PHE A CA 1
ATOM 742 C C . PHE A 1 93 ? 3.382 -12.379 2.553 1.00 87.75 93 PHE A C 1
ATOM 744 O O . PHE A 1 93 ? 3.515 -11.189 2.279 1.00 87.75 93 PHE A O 1
ATOM 751 N N . LYS A 1 94 ? 4.059 -13.339 1.917 1.00 88.75 94 LYS A N 1
ATOM 752 C CA . LYS A 1 94 ? 5.019 -13.068 0.841 1.00 88.75 94 LYS A CA 1
ATOM 753 C C . LYS A 1 94 ? 4.412 -13.421 -0.508 1.00 88.75 94 LYS A C 1
ATOM 755 O O . LYS A 1 94 ? 3.911 -14.531 -0.672 1.00 88.75 94 LYS A O 1
ATOM 760 N N . VAL A 1 95 ? 4.489 -12.491 -1.452 1.00 85.25 95 VAL A N 1
ATOM 761 C CA . VAL A 1 95 ? 3.991 -12.646 -2.825 1.00 85.25 95 VAL A CA 1
ATOM 762 C C . VAL A 1 95 ? 5.147 -12.443 -3.790 1.00 85.25 95 VAL A C 1
ATOM 764 O O . VAL A 1 95 ? 5.912 -11.499 -3.621 1.00 85.25 95 VAL A O 1
ATOM 767 N N . GLU A 1 96 ? 5.274 -13.325 -4.775 1.00 83.12 96 GLU A N 1
ATOM 768 C CA . GLU A 1 96 ? 6.259 -13.241 -5.859 1.00 83.12 96 GLU A CA 1
ATOM 769 C C . GLU A 1 96 ? 5.509 -12.923 -7.162 1.00 83.12 96 GLU A C 1
ATOM 771 O O . GLU A 1 96 ? 4.405 -13.448 -7.358 1.00 83.12 96 GLU A O 1
ATOM 776 N N . VAL A 1 97 ? 6.063 -12.046 -8.004 1.00 78.75 97 VAL A N 1
ATOM 777 C CA . VAL A 1 97 ? 5.479 -11.627 -9.295 1.00 78.75 97 VAL A CA 1
ATOM 778 C C . VAL A 1 97 ? 6.424 -11.853 -10.461 1.00 78.75 97 VAL A C 1
ATOM 780 O O . VAL A 1 97 ? 7.652 -11.789 -10.235 1.00 78.75 97 VAL A O 1
#

Organism: NCBI:txid62062

Sequence (97 aa):
MHNLDTCEVTALGDELDGEHETLEVDQAQVQQRGLEMASSNLGLVLTGVNTMANYEQVLHLIRYKNWHTETLFDRKFKLFCSELNGRYISNDFKVEV

Secondary structure (DSSP, 8-state):
--EEEEEEEEEESSPP-TTTEEEE--HHHHHTTT-EEEEETTEEEEEEEEEHHHHHHHHTT-EEEE--TT-----EEEEEEEETTTTEEPPPEEEE-